Protein AF-A0A1V1ZCV5-F1 (afdb_monomer_lite)

pLDDT: mean 93.46, std 7.71, range [52.47, 98.69]

Structure (mmCIF, N/CA/C/O backbone):
data_AF-A0A1V1ZCV5-F1
#
_entry.id   AF-A0A1V1ZCV5-F1
#
loop_
_atom_site.group_PDB
_atom_site.id
_atom_site.type_symbol
_atom_site.label_atom_id
_atom_site.label_alt_id
_atom_site.label_comp_id
_atom_site.label_asym_id
_atom_site.label_entity_id
_atom_site.label_seq_id
_atom_site.pdbx_PDB_ins_code
_atom_site.Cartn_x
_atom_site.Cartn_y
_atom_site.Cartn_z
_atom_site.occupancy
_atom_site.B_iso_or_equiv
_atom_site.auth_seq_id
_atom_site.auth_comp_id
_atom_site.auth_asym_id
_atom_site.auth_atom_id
_atom_site.pdbx_PDB_model_num
ATOM 1 N N . MET A 1 1 ? -5.261 -7.700 -10.299 1.00 71.06 1 MET A N 1
ATOM 2 C CA . MET A 1 1 ? -6.020 -7.456 -9.047 1.00 71.06 1 MET A CA 1
ATOM 3 C C . MET A 1 1 ? -7.537 -7.488 -9.242 1.00 71.06 1 MET A C 1
ATOM 5 O O . MET A 1 1 ? -8.231 -7.951 -8.349 1.00 71.06 1 MET A O 1
ATOM 9 N N . ASN A 1 2 ? -8.054 -7.094 -10.413 1.00 70.25 2 ASN A N 1
ATOM 10 C CA . ASN A 1 2 ? -9.495 -6.963 -10.705 1.00 70.25 2 ASN A CA 1
ATOM 11 C C . ASN A 1 2 ? -10.338 -8.239 -10.509 1.00 70.25 2 ASN A C 1
ATOM 13 O O . ASN A 1 2 ? -11.523 -8.148 -10.216 1.00 70.25 2 ASN A O 1
ATOM 17 N N . LEU A 1 3 ? -9.732 -9.429 -10.597 1.00 75.69 3 LEU A N 1
ATOM 18 C CA . LEU A 1 3 ? -10.405 -10.709 -10.323 1.00 75.69 3 LEU A CA 1
ATOM 19 C C . LEU A 1 3 ? -10.503 -11.053 -8.824 1.00 75.69 3 LEU A C 1
ATOM 21 O O . LEU A 1 3 ? -10.945 -12.145 -8.480 1.00 75.69 3 LEU A O 1
ATOM 25 N N . LYS A 1 4 ? -10.021 -10.173 -7.933 1.00 81.94 4 LYS A N 1
ATOM 26 C CA . LYS A 1 4 ? -9.964 -10.348 -6.467 1.00 81.94 4 LYS A CA 1
ATOM 27 C C . LYS A 1 4 ? -9.285 -11.644 -5.993 1.00 81.94 4 LYS A C 1
ATOM 29 O O . LYS A 1 4 ? -9.390 -12.022 -4.831 1.00 81.94 4 LYS A O 1
ATOM 34 N N . ASN A 1 5 ? -8.529 -12.309 -6.869 1.00 89.69 5 ASN A N 1
ATOM 35 C CA . ASN A 1 5 ? -7.699 -13.454 -6.517 1.00 89.69 5 ASN A CA 1
ATOM 36 C C . ASN A 1 5 ? -6.314 -12.977 -6.063 1.00 89.69 5 ASN A C 1
ATOM 38 O O . ASN A 1 5 ? -5.320 -13.063 -6.789 1.00 89.69 5 ASN A O 1
ATOM 42 N N . TYR A 1 6 ? -6.282 -12.400 -4.865 1.00 91.88 6 TYR A N 1
ATOM 43 C CA . TYR A 1 6 ? -5.088 -11.791 -4.292 1.00 91.88 6 TYR A CA 1
ATOM 44 C C . TYR A 1 6 ? -3.920 -12.771 -4.091 1.00 91.88 6 TYR A C 1
ATOM 46 O O . TYR A 1 6 ? -2.800 -12.385 -4.417 1.00 91.88 6 TYR A O 1
ATOM 54 N N . PRO A 1 7 ? -4.118 -14.037 -3.658 1.00 91.31 7 PRO A N 1
ATOM 55 C CA . PRO A 1 7 ? -3.011 -14.989 -3.531 1.00 91.31 7 PRO A CA 1
ATOM 56 C C . PRO A 1 7 ? -2.292 -15.268 -4.856 1.00 91.31 7 PRO A C 1
ATOM 58 O O . PRO A 1 7 ? -1.062 -15.276 -4.899 1.00 91.31 7 PRO A O 1
ATOM 61 N N . ILE A 1 8 ? -3.045 -15.456 -5.948 1.00 93.38 8 ILE A N 1
ATOM 62 C CA . ILE A 1 8 ? -2.447 -15.648 -7.277 1.00 93.38 8 ILE A CA 1
ATOM 63 C C . ILE A 1 8 ? -1.744 -14.369 -7.732 1.00 93.38 8 ILE A C 1
ATOM 65 O 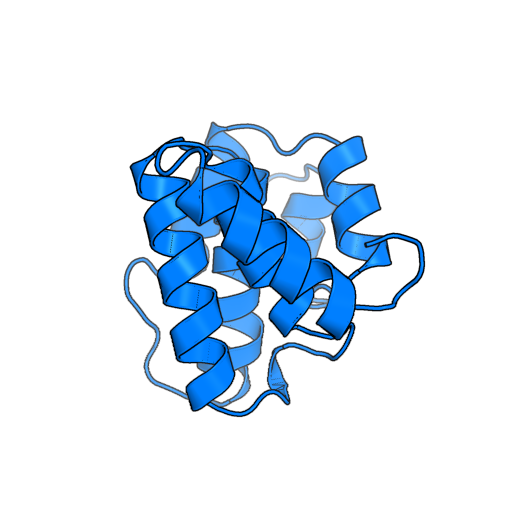O . ILE A 1 8 ? -0.633 -14.447 -8.253 1.00 93.38 8 ILE A O 1
ATOM 69 N N . ALA A 1 9 ? -2.353 -13.201 -7.504 1.00 94.31 9 ALA A N 1
ATOM 70 C CA . ALA A 1 9 ? -1.741 -11.921 -7.846 1.00 94.31 9 ALA A CA 1
ATOM 71 C C . ALA A 1 9 ? -0.387 -11.739 -7.146 1.0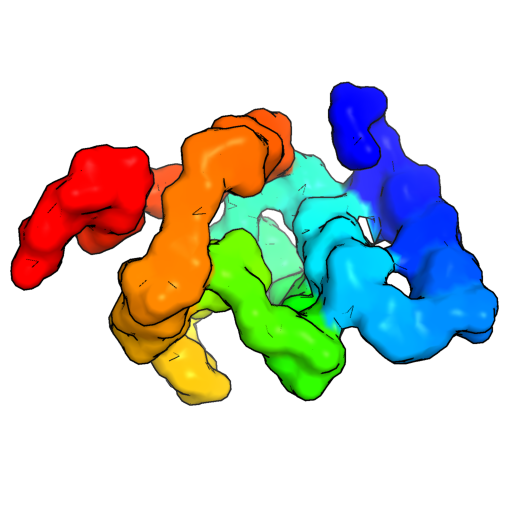0 94.31 9 ALA A C 1
ATOM 73 O O . ALA A 1 9 ? 0.597 -11.464 -7.825 1.00 94.31 9 ALA A O 1
ATOM 74 N N . THR A 1 10 ? -0.312 -11.982 -5.831 1.00 95.50 10 THR A N 1
ATOM 75 C CA . THR A 1 10 ? 0.945 -11.905 -5.071 1.00 95.50 10 THR A CA 1
ATOM 76 C C . THR A 1 10 ? 2.016 -12.807 -5.676 1.00 95.50 10 THR A C 1
ATOM 78 O O . THR A 1 10 ? 3.117 -12.343 -5.931 1.00 95.50 10 THR A O 1
ATOM 81 N N . LYS A 1 11 ? 1.687 -14.069 -5.986 1.00 95.81 11 LYS A N 1
ATOM 82 C CA . LYS A 1 11 ? 2.658 -15.014 -6.557 1.00 95.81 11 LYS A CA 1
ATOM 83 C C . LYS A 1 11 ? 3.199 -14.557 -7.917 1.00 95.81 11 LYS A C 1
ATOM 85 O O . LYS A 1 11 ? 4.381 -14.724 -8.199 1.00 95.81 11 LYS A O 1
ATOM 90 N N . LEU A 1 12 ? 2.335 -14.022 -8.780 1.00 96.69 12 LEU A N 1
ATOM 91 C CA . LEU A 1 12 ? 2.750 -13.531 -10.097 1.00 96.69 12 LEU A CA 1
ATOM 92 C C . LEU A 1 12 ? 3.624 -12.279 -9.986 1.00 96.69 12 LEU A C 1
ATOM 94 O O . LEU A 1 12 ? 4.601 -12.160 -10.717 1.00 96.69 12 LEU A O 1
ATOM 98 N N . LEU A 1 13 ? 3.296 -11.380 -9.059 1.00 97.50 13 LEU A N 1
ATOM 99 C CA . LEU A 1 13 ? 4.054 -10.156 -8.815 1.00 97.50 13 LEU A CA 1
ATOM 100 C C . LEU A 1 13 ? 5.408 -10.434 -8.149 1.00 97.50 13 LEU A C 1
ATOM 102 O O . LEU A 1 13 ? 6.400 -9.826 -8.526 1.00 97.50 13 LEU A O 1
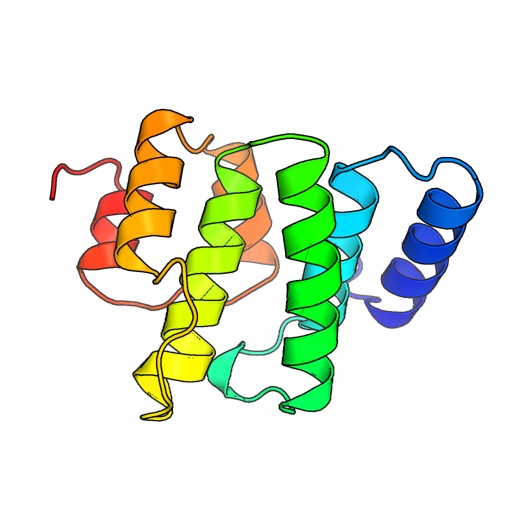ATOM 106 N N . GLU A 1 14 ? 5.486 -11.392 -7.222 1.00 97.44 14 GLU A N 1
ATOM 107 C CA . GLU A 1 14 ? 6.765 -11.847 -6.658 1.00 97.44 14 GLU A CA 1
ATOM 108 C C . GLU A 1 14 ? 7.675 -12.420 -7.759 1.00 97.44 14 GLU A C 1
ATOM 110 O O . GLU A 1 14 ? 8.852 -12.078 -7.817 1.00 97.44 14 GLU A O 1
ATOM 115 N N . LYS A 1 15 ? 7.122 -13.191 -8.706 1.00 98.06 15 LYS A N 1
ATOM 116 C CA . LYS A 1 15 ? 7.877 -13.671 -9.874 1.00 98.06 15 LYS A CA 1
ATOM 117 C C . LYS A 1 15 ? 8.318 -12.535 -10.807 1.00 98.06 15 LYS A C 1
ATOM 119 O O . LYS A 1 15 ? 9.393 -12.608 -11.393 1.00 98.06 15 LYS A O 1
ATOM 124 N N . GLU A 1 16 ? 7.498 -11.501 -10.980 1.00 98.06 16 GLU A N 1
ATOM 125 C CA . GLU A 1 16 ? 7.885 -10.309 -11.745 1.00 98.06 16 GLU A CA 1
ATOM 126 C C . GLU A 1 16 ? 9.066 -9.591 -11.085 1.00 98.06 16 GLU A C 1
ATOM 128 O O . GLU A 1 16 ? 10.027 -9.258 -11.769 1.00 98.06 16 GLU A O 1
ATOM 133 N N . ILE A 1 17 ? 9.045 -9.441 -9.759 1.00 98.38 17 ILE A N 1
ATOM 134 C CA . ILE A 1 17 ? 10.161 -8.874 -8.991 1.00 98.38 17 ILE A CA 1
ATOM 135 C C . ILE A 1 17 ? 11.435 -9.715 -9.161 1.00 98.38 17 ILE A C 1
ATOM 137 O O . ILE A 1 17 ? 12.512 -9.155 -9.336 1.00 98.38 17 ILE A O 1
ATOM 141 N N . GLU A 1 18 ? 11.333 -11.046 -9.143 1.00 98.00 18 GLU A N 1
ATOM 142 C CA . GLU A 1 18 ? 12.484 -11.931 -9.377 1.00 98.00 18 GLU A CA 1
ATOM 143 C C . GLU A 1 18 ? 13.111 -11.723 -10.766 1.00 98.00 18 GLU A C 1
ATOM 145 O O . GLU A 1 18 ? 14.335 -11.726 -10.893 1.00 98.00 18 GLU A O 1
ATOM 150 N N . ASN A 1 19 ? 12.290 -11.519 -11.802 1.00 98.06 19 ASN A N 1
ATOM 151 C CA . ASN A 1 19 ? 12.771 -11.304 -13.172 1.00 98.06 19 ASN A CA 1
ATOM 152 C C . ASN A 1 19 ? 13.242 -9.864 -13.421 1.00 98.06 19 ASN A C 1
ATOM 154 O O . ASN A 1 19 ? 14.142 -9.645 -14.231 1.00 98.06 19 ASN A O 1
ATOM 158 N N . ASN A 1 20 ? 12.624 -8.888 -12.754 1.00 97.69 20 ASN A N 1
ATOM 159 C CA . ASN A 1 20 ? 12.898 -7.465 -12.900 1.00 97.69 20 ASN A CA 1
ATOM 160 C C . ASN A 1 20 ? 12.878 -6.750 -11.531 1.00 97.69 20 ASN A C 1
ATOM 162 O O . ASN A 1 20 ? 11.890 -6.097 -11.176 1.00 97.69 20 ASN A O 1
ATOM 166 N N . PRO A 1 21 ? 13.984 -6.816 -10.764 1.00 97.69 21 PRO A N 1
ATOM 167 C CA . PRO A 1 21 ? 14.037 -6.281 -9.399 1.00 97.69 21 PRO A CA 1
ATOM 168 C C . PRO A 1 21 ? 13.918 -4.756 -9.286 1.00 97.69 21 PRO A C 1
ATOM 170 O O . PRO A 1 21 ? 13.767 -4.240 -8.185 1.00 97.69 21 PRO A O 1
ATOM 173 N N . ILE A 1 22 ? 14.001 -4.020 -10.398 1.00 98.00 22 ILE A N 1
ATOM 174 C CA . ILE A 1 22 ? 13.855 -2.555 -10.419 1.00 98.00 22 ILE A CA 1
ATOM 175 C C . ILE A 1 22 ? 12.426 -2.108 -10.768 1.00 98.00 22 ILE A C 1
ATOM 177 O O . ILE A 1 22 ? 12.159 -0.912 -10.875 1.00 98.00 22 ILE A O 1
ATOM 181 N N . ASN A 1 23 ? 11.492 -3.048 -10.951 1.00 98.19 23 ASN A N 1
ATOM 182 C CA . ASN A 1 23 ? 10.100 -2.749 -11.274 1.00 98.19 23 ASN A CA 1
ATOM 183 C C . ASN A 1 23 ? 9.329 -2.248 -10.040 1.00 98.19 23 ASN A C 1
ATOM 185 O O . ASN A 1 23 ? 8.662 -3.028 -9.359 1.00 98.19 23 ASN A O 1
ATOM 189 N N . ALA A 1 24 ? 9.387 -0.943 -9.769 1.00 98.38 24 ALA A N 1
ATOM 190 C CA . ALA A 1 24 ? 8.734 -0.314 -8.615 1.00 98.38 24 ALA A CA 1
ATOM 191 C C . ALA A 1 24 ? 7.226 -0.630 -8.503 1.00 98.38 24 ALA A C 1
ATOM 193 O O . ALA A 1 24 ? 6.717 -0.878 -7.407 1.00 98.38 24 ALA A O 1
ATOM 194 N N . ASP A 1 25 ? 6.509 -0.690 -9.629 1.00 97.81 25 ASP A N 1
ATOM 195 C CA . ASP A 1 25 ? 5.079 -1.006 -9.642 1.00 97.81 25 ASP A CA 1
ATOM 196 C C . ASP A 1 25 ? 4.795 -2.439 -9.176 1.00 97.81 25 ASP A C 1
ATOM 198 O O . ASP A 1 25 ? 3.808 -2.675 -8.475 1.00 97.81 25 ASP A O 1
ATOM 202 N N . ALA A 1 26 ? 5.664 -3.404 -9.495 1.00 98.19 26 ALA A N 1
ATOM 203 C CA . ALA A 1 26 ? 5.497 -4.781 -9.030 1.00 98.19 26 ALA A CA 1
ATOM 204 C C . ALA A 1 26 ? 5.543 -4.865 -7.494 1.00 98.19 26 ALA A C 1
ATOM 206 O O . ALA A 1 26 ? 4.708 -5.539 -6.882 1.00 98.19 26 ALA A O 1
ATOM 207 N N . TYR A 1 27 ? 6.445 -4.109 -6.862 1.00 98.69 27 TYR A N 1
ATOM 208 C CA . TYR A 1 27 ? 6.505 -3.966 -5.405 1.00 98.69 27 TYR A CA 1
ATOM 209 C C . TYR A 1 27 ? 5.230 -3.324 -4.845 1.00 98.69 27 TYR A C 1
ATOM 211 O O . TYR A 1 27 ? 4.627 -3.855 -3.907 1.00 98.69 27 TYR A O 1
ATOM 219 N N . TYR A 1 28 ? 4.764 -2.227 -5.443 1.00 98.38 28 TYR A N 1
ATOM 220 C CA . TYR A 1 28 ? 3.523 -1.569 -5.033 1.00 98.38 28 TYR A CA 1
ATOM 221 C C . TYR A 1 28 ? 2.306 -2.502 -5.112 1.00 98.38 28 TYR A C 1
ATOM 223 O O . TYR A 1 28 ? 1.529 -2.613 -4.157 1.00 98.38 28 TYR A O 1
ATOM 231 N N . TYR A 1 29 ? 2.145 -3.233 -6.215 1.00 97.62 29 TYR A N 1
ATOM 232 C CA . TYR A 1 29 ? 1.022 -4.152 -6.368 1.00 97.62 29 TYR A CA 1
ATOM 233 C C . TYR A 1 29 ? 1.135 -5.381 -5.457 1.00 97.62 29 TYR A C 1
ATOM 235 O O . TYR A 1 29 ? 0.097 -5.883 -5.022 1.00 97.62 29 TYR A O 1
ATOM 243 N N . CYS A 1 30 ? 2.347 -5.829 -5.104 1.00 97.88 30 CYS A N 1
ATOM 244 C CA . CYS A 1 30 ? 2.572 -6.823 -4.047 1.00 97.88 30 CYS A CA 1
ATOM 245 C C . CYS A 1 30 ? 2.085 -6.308 -2.685 1.00 97.88 30 CYS A C 1
ATOM 247 O O . CYS A 1 30 ? 1.406 -7.019 -1.943 1.00 97.88 30 CYS A O 1
ATOM 249 N N . ALA A 1 31 ? 2.393 -5.052 -2.348 1.00 97.88 31 ALA A N 1
ATOM 250 C CA . ALA A 1 31 ? 1.906 -4.424 -1.123 1.00 97.88 31 ALA A CA 1
ATOM 251 C C . ALA A 1 31 ? 0.365 -4.370 -1.100 1.00 97.88 31 ALA A C 1
ATOM 253 O O . ALA A 1 31 ? -0.259 -4.763 -0.112 1.00 97.88 31 ALA A O 1
ATOM 254 N N . LEU A 1 32 ? -0.261 -3.968 -2.211 1.00 96.56 32 LEU A N 1
ATOM 255 C CA . LEU A 1 32 ? -1.719 -3.951 -2.342 1.00 96.56 32 LEU A CA 1
ATOM 256 C C . LEU A 1 32 ? -2.347 -5.343 -2.269 1.00 96.56 32 LEU A C 1
ATOM 258 O O . LEU A 1 32 ? -3.384 -5.504 -1.627 1.00 96.56 32 LEU A O 1
ATOM 262 N N . SER A 1 33 ? -1.766 -6.356 -2.910 1.00 96.69 33 SER A N 1
ATOM 263 C CA . SER A 1 33 ? -2.340 -7.707 -2.930 1.00 96.69 33 SER A CA 1
ATOM 264 C C . SER A 1 33 ? -2.388 -8.331 -1.541 1.00 96.69 33 SER A C 1
ATOM 266 O O . SER A 1 33 ? -3.364 -8.997 -1.196 1.00 96.69 33 SER A O 1
ATOM 268 N N . LEU A 1 34 ? -1.407 -8.031 -0.693 1.00 96.62 34 LEU A N 1
ATOM 269 C CA . LEU A 1 34 ? -1.375 -8.485 0.696 1.00 96.62 34 LEU A CA 1
ATOM 270 C C . LEU A 1 34 ? -2.462 -7.864 1.585 1.00 96.62 34 LEU A C 1
ATOM 272 O O . LEU A 1 34 ? -2.773 -8.433 2.632 1.00 96.62 34 LEU A O 1
ATOM 276 N N . THR A 1 35 ? -3.084 -6.752 1.176 1.00 94.31 35 THR A N 1
ATOM 277 C CA . THR A 1 35 ? -4.264 -6.210 1.879 1.00 94.31 35 THR A CA 1
ATOM 278 C C . THR A 1 35 ? -5.470 -7.143 1.766 1.00 94.31 35 THR A C 1
ATOM 280 O O . THR A 1 35 ? -6.352 -7.130 2.626 1.00 94.31 35 THR A O 1
ATOM 283 N N . ASN A 1 36 ? -5.503 -7.985 0.723 1.00 90.81 36 ASN A N 1
ATOM 284 C CA . ASN A 1 36 ? -6.565 -8.952 0.446 1.00 90.81 36 ASN A CA 1
ATOM 285 C C . ASN A 1 36 ? -7.974 -8.320 0.415 1.00 90.81 36 ASN A C 1
ATOM 287 O O . ASN A 1 36 ? -8.954 -8.953 0.809 1.00 90.81 36 ASN A O 1
ATOM 291 N N . GLY A 1 37 ? -8.062 -7.041 0.032 1.00 85.94 37 GLY A N 1
ATOM 292 C CA . GLY A 1 37 ? -9.304 -6.264 0.025 1.00 85.94 37 GLY A CA 1
ATOM 293 C C . GLY A 1 37 ? -9.920 -6.014 1.404 1.00 85.94 37 GLY A C 1
ATOM 294 O O . GLY A 1 37 ? -11.070 -5.589 1.501 1.00 85.94 37 GLY A O 1
ATOM 295 N N . LYS A 1 38 ? -9.189 -6.306 2.484 1.00 87.69 38 LYS A N 1
ATOM 296 C CA . LYS A 1 38 ? -9.626 -6.057 3.858 1.00 87.69 38 LYS A CA 1
ATOM 297 C C . LYS A 1 38 ? -9.211 -4.658 4.293 1.00 87.69 38 LYS A C 1
ATOM 299 O O . LYS A 1 38 ? -8.223 -4.107 3.810 1.00 87.69 38 LYS A O 1
ATOM 304 N N . ARG A 1 39 ? -9.925 -4.112 5.278 1.00 88.12 39 ARG A N 1
ATOM 305 C CA . ARG A 1 39 ? -9.518 -2.870 5.936 1.00 88.12 39 ARG A CA 1
ATOM 306 C C . ARG A 1 39 ? -8.152 -3.049 6.602 1.00 88.12 39 ARG A C 1
ATOM 308 O O . ARG A 1 39 ? -7.969 -3.974 7.402 1.00 88.12 39 ARG A O 1
ATOM 315 N N . ILE A 1 40 ? -7.227 -2.140 6.306 1.00 95.12 40 ILE A N 1
ATOM 316 C CA . ILE A 1 40 ? -5.824 -2.208 6.728 1.00 95.12 40 ILE A CA 1
ATOM 317 C C . ILE A 1 40 ? -5.693 -2.262 8.255 1.00 95.12 40 ILE A C 1
ATOM 319 O O . ILE A 1 40 ? -4.921 -3.081 8.753 1.00 95.12 40 ILE A O 1
ATOM 323 N N . LYS A 1 41 ? -6.525 -1.512 8.994 1.00 95.12 41 LYS A N 1
ATOM 324 C CA . LYS A 1 41 ? -6.618 -1.549 10.467 1.00 95.12 41 LYS A CA 1
ATOM 325 C C . LYS A 1 41 ? -6.665 -2.954 11.077 1.00 95.12 41 LYS A C 1
ATOM 327 O O . LYS A 1 41 ? -6.166 -3.156 12.180 1.00 95.12 41 LYS A O 1
ATOM 332 N N . SER A 1 42 ? -7.287 -3.908 10.379 1.00 93.56 42 SER A N 1
ATOM 333 C CA . SER A 1 42 ? -7.577 -5.261 10.879 1.00 93.56 42 SER A CA 1
ATOM 334 C C . SER A 1 42 ? -6.535 -6.323 10.511 1.00 93.56 42 SER A C 1
ATOM 336 O O . SER A 1 42 ? -6.679 -7.488 10.887 1.00 93.56 42 SER A O 1
ATOM 338 N N . LEU A 1 43 ? -5.508 -5.961 9.738 1.00 96.25 43 LEU A N 1
ATOM 339 C CA . LEU A 1 43 ? -4.509 -6.919 9.273 1.00 96.25 43 LEU A CA 1
ATOM 340 C C . LEU A 1 43 ? -3.539 -7.319 10.399 1.00 96.25 43 LEU A C 1
ATOM 342 O O . LEU A 1 43 ? -3.239 -6.515 11.277 1.00 96.25 43 LEU A O 1
ATOM 346 N N . PRO A 1 44 ? -2.976 -8.541 10.373 1.00 96.94 44 PRO A N 1
ATOM 347 C CA . PRO A 1 44 ? -1.919 -8.917 11.304 1.00 96.94 44 PRO A CA 1
ATOM 348 C C . PRO A 1 44 ? -0.681 -8.026 11.140 1.00 96.94 44 PRO A C 1
ATOM 350 O O . PRO A 1 44 ? -0.272 -7.724 10.017 1.00 96.94 44 PRO A O 1
ATOM 353 N N . PHE A 1 45 ? -0.013 -7.693 12.248 1.00 96.81 45 PHE A N 1
ATOM 354 C CA . PHE A 1 45 ? 1.202 -6.866 12.231 1.00 96.81 45 PHE A CA 1
ATOM 355 C C . PHE A 1 45 ? 2.300 -7.416 11.301 1.00 96.81 45 PHE A C 1
ATOM 357 O O . PHE A 1 45 ? 2.991 -6.656 10.625 1.00 96.81 45 PHE A O 1
ATOM 364 N N . SER A 1 46 ? 2.440 -8.743 11.217 1.00 97.69 46 SER A N 1
ATOM 365 C CA . SER A 1 46 ? 3.388 -9.402 10.308 1.00 97.69 46 SER A CA 1
ATOM 366 C C . SER A 1 46 ? 3.105 -9.100 8.833 1.00 97.69 46 SER A C 1
ATOM 368 O O . SER A 1 46 ? 4.040 -8.876 8.063 1.00 97.69 46 SER A O 1
ATOM 370 N N . ILE A 1 47 ? 1.828 -9.032 8.447 1.00 98.00 47 ILE A N 1
ATOM 371 C CA . ILE A 1 47 ? 1.406 -8.659 7.094 1.00 98.00 47 ILE A CA 1
ATOM 372 C C . ILE A 1 47 ? 1.684 -7.179 6.847 1.00 98.00 47 ILE A C 1
ATOM 374 O O . ILE A 1 47 ? 2.267 -6.849 5.819 1.00 98.00 47 ILE A O 1
ATOM 378 N N . ILE A 1 48 ? 1.378 -6.299 7.805 1.00 98.12 48 ILE A N 1
ATOM 379 C CA . ILE A 1 48 ? 1.700 -4.866 7.704 1.00 98.12 48 ILE A CA 1
ATOM 380 C C . ILE A 1 48 ? 3.198 -4.643 7.514 1.00 98.12 48 ILE A C 1
ATOM 382 O O . ILE A 1 48 ? 3.595 -3.860 6.655 1.00 98.12 48 ILE A O 1
ATOM 386 N N . LYS A 1 49 ? 4.047 -5.367 8.250 1.00 98.06 49 LYS A N 1
ATOM 387 C CA . LYS A 1 49 ? 5.501 -5.294 8.073 1.00 98.06 49 LYS A CA 1
ATOM 388 C C . LYS A 1 49 ? 5.920 -5.690 6.652 1.00 98.06 49 LYS A C 1
ATOM 390 O O . LYS A 1 49 ? 6.729 -4.991 6.051 1.00 98.06 49 LYS A O 1
ATOM 395 N N . LYS A 1 50 ? 5.346 -6.764 6.092 1.00 98.25 50 LYS A N 1
ATOM 396 C CA . LYS A 1 50 ? 5.633 -7.192 4.709 1.00 98.25 50 LYS A CA 1
ATOM 397 C C . LYS A 1 50 ? 5.155 -6.156 3.681 1.00 98.25 50 LYS A C 1
ATOM 399 O O . LYS A 1 50 ? 5.916 -5.809 2.785 1.00 98.25 50 LYS A O 1
ATOM 404 N N . ILE A 1 51 ? 3.941 -5.625 3.847 1.00 98.12 51 ILE A N 1
ATOM 405 C CA . ILE A 1 51 ? 3.381 -4.555 3.003 1.00 98.12 51 ILE A CA 1
ATOM 406 C C . ILE A 1 51 ? 4.304 -3.335 3.007 1.00 98.12 51 ILE A C 1
ATOM 408 O O . ILE A 1 51 ? 4.664 -2.842 1.943 1.00 98.12 51 ILE A O 1
ATOM 412 N N . LYS A 1 52 ? 4.726 -2.876 4.191 1.00 98.00 52 LYS A N 1
ATOM 413 C CA . LYS A 1 52 ? 5.625 -1.725 4.322 1.00 98.00 52 LYS A CA 1
ATOM 414 C C . LYS A 1 52 ? 6.979 -1.962 3.667 1.00 98.00 52 LYS A C 1
ATOM 416 O O . LYS A 1 52 ? 7.481 -1.051 3.030 1.00 98.00 52 LYS A O 1
ATOM 421 N N . ASN A 1 53 ? 7.554 -3.159 3.788 1.00 98.19 53 ASN A N 1
ATOM 422 C CA . ASN A 1 53 ? 8.823 -3.466 3.129 1.00 98.19 53 ASN A CA 1
ATOM 423 C C . ASN A 1 53 ? 8.707 -3.327 1.607 1.00 98.19 53 ASN A C 1
ATOM 425 O O . ASN A 1 53 ? 9.516 -2.628 1.010 1.00 98.19 53 ASN A O 1
ATOM 429 N N . TYR A 1 54 ? 7.680 -3.926 0.992 1.00 98.62 54 TYR A N 1
ATOM 430 C CA . TYR A 1 54 ? 7.462 -3.766 -0.447 1.00 98.62 54 TYR A CA 1
ATOM 431 C C . TYR A 1 54 ? 7.231 -2.305 -0.830 1.00 98.62 54 TYR A C 1
ATOM 433 O O . TYR A 1 54 ? 7.816 -1.821 -1.792 1.00 98.62 54 TYR A O 1
ATOM 441 N N . LEU A 1 55 ? 6.405 -1.593 -0.068 1.00 98.06 55 LEU A N 1
ATOM 442 C CA . LEU A 1 55 ? 6.068 -0.212 -0.380 1.00 98.06 55 LEU A CA 1
ATOM 443 C C . LEU A 1 55 ? 7.263 0.737 -0.239 1.00 98.06 55 LEU A C 1
ATOM 445 O O . LEU A 1 55 ? 7.429 1.621 -1.070 1.00 98.06 55 LEU A O 1
ATOM 449 N N . ASN A 1 56 ? 8.115 0.528 0.765 1.00 98.12 56 ASN A N 1
ATOM 450 C CA . ASN A 1 56 ? 9.352 1.287 0.923 1.00 98.12 56 ASN A CA 1
ATOM 451 C C . ASN A 1 56 ? 10.287 1.051 -0.266 1.00 98.12 56 ASN A C 1
ATOM 453 O O . ASN A 1 56 ? 10.770 2.018 -0.839 1.00 98.12 56 ASN A O 1
ATOM 457 N N . THR A 1 57 ? 10.470 -0.202 -0.697 1.00 98.56 57 THR A N 1
ATOM 458 C CA . THR A 1 57 ? 11.270 -0.497 -1.895 1.00 98.56 57 THR A CA 1
ATOM 459 C C . THR A 1 57 ? 10.671 0.135 -3.154 1.00 98.56 57 THR A C 1
ATOM 461 O O . THR A 1 57 ? 11.410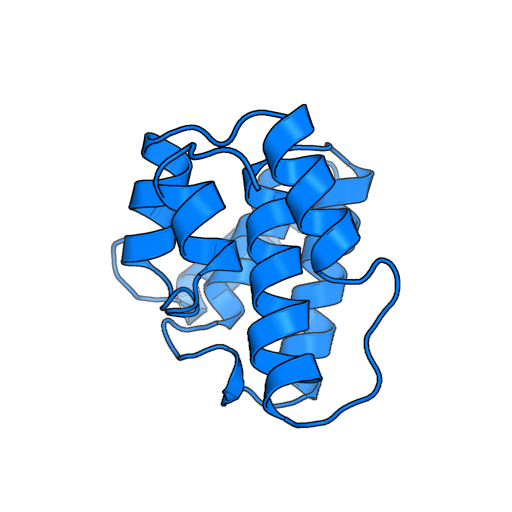 0.674 -3.968 1.00 98.56 57 THR A O 1
ATOM 464 N N . ALA A 1 58 ? 9.342 0.132 -3.308 1.00 98.56 58 ALA A N 1
ATOM 465 C CA . ALA A 1 58 ? 8.687 0.813 -4.427 1.00 98.56 58 ALA A CA 1
ATOM 466 C C . ALA A 1 58 ? 9.008 2.318 -4.444 1.00 98.56 58 ALA A C 1
ATOM 468 O O . ALA A 1 58 ? 9.367 2.844 -5.492 1.00 98.56 58 ALA A O 1
ATOM 469 N N . ILE A 1 59 ? 8.926 2.985 -3.286 1.00 98.19 59 ILE A N 1
ATOM 470 C CA . ILE A 1 59 ? 9.241 4.416 -3.129 1.00 98.19 59 ILE A CA 1
ATOM 471 C C . ILE A 1 59 ? 10.726 4.694 -3.398 1.00 98.19 59 ILE A C 1
ATOM 473 O O . ILE A 1 59 ? 11.039 5.662 -4.080 1.00 98.19 59 ILE A O 1
ATOM 477 N N . GLU A 1 60 ? 11.633 3.850 -2.898 1.00 98.19 60 GLU A N 1
ATOM 478 C CA . GLU A 1 60 ? 13.081 3.978 -3.133 1.00 98.19 60 GLU A CA 1
ATOM 479 C C . GLU A 1 60 ? 13.449 3.845 -4.617 1.00 98.19 60 GLU A C 1
ATOM 481 O O . GLU A 1 60 ? 1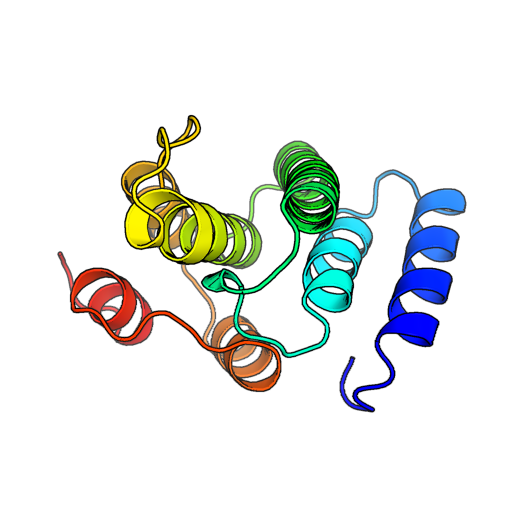4.365 4.516 -5.088 1.00 98.19 60 GLU A O 1
ATOM 486 N N . LEU A 1 61 ? 12.744 2.981 -5.354 1.00 98.38 61 LEU A N 1
ATOM 487 C CA . LEU A 1 61 ? 12.960 2.779 -6.787 1.00 98.38 61 LEU A CA 1
ATOM 488 C C . LEU A 1 61 ? 12.335 3.889 -7.639 1.00 98.38 61 LEU A C 1
ATOM 490 O O . LEU A 1 61 ? 12.915 4.273 -8.654 1.00 98.38 61 LEU A O 1
ATOM 494 N N . ASN A 1 62 ? 11.142 4.363 -7.272 1.00 97.69 62 ASN A N 1
ATOM 495 C CA . ASN A 1 62 ? 10.443 5.424 -7.986 1.00 97.69 62 ASN A CA 1
ATOM 496 C C . ASN A 1 62 ? 9.437 6.151 -7.080 1.00 97.69 62 ASN A C 1
ATOM 498 O O . ASN A 1 62 ? 8.465 5.566 -6.597 1.00 97.69 62 ASN A O 1
ATOM 502 N N . GLU A 1 63 ? 9.617 7.454 -6.908 1.00 96.62 63 GLU A N 1
ATOM 503 C CA . GLU A 1 63 ? 8.730 8.284 -6.099 1.00 96.62 63 GLU A CA 1
ATOM 504 C C . GLU A 1 63 ? 7.455 8.645 -6.887 1.00 96.62 63 GLU A C 1
ATOM 506 O O . GLU A 1 63 ? 7.512 9.320 -7.914 1.00 96.62 63 GLU A O 1
ATOM 511 N N . THR A 1 64 ? 6.282 8.197 -6.417 1.00 96.06 64 THR A N 1
ATOM 512 C CA . THR A 1 64 ? 4.980 8.481 -7.056 1.00 96.06 64 THR A CA 1
ATOM 513 C C . THR A 1 64 ? 3.880 8.752 -6.028 1.00 96.06 64 THR A C 1
ATOM 515 O O . THR A 1 64 ? 3.883 8.201 -4.920 1.00 96.06 64 THR A O 1
ATOM 518 N N . SER A 1 65 ? 2.888 9.567 -6.399 1.00 96.25 65 SER A N 1
ATOM 519 C CA . SER A 1 65 ? 1.771 9.954 -5.523 1.00 96.25 65 SER A CA 1
ATOM 520 C C . SER A 1 65 ? 0.982 8.747 -4.997 1.00 96.25 65 SER A C 1
ATOM 522 O O . SER A 1 65 ? 0.710 8.678 -3.795 1.00 96.25 65 SER A O 1
ATOM 524 N N . LYS A 1 66 ? 0.680 7.745 -5.838 1.00 96.81 66 LYS A N 1
ATOM 525 C CA . LYS A 1 66 ? -0.031 6.517 -5.424 1.00 96.81 66 LYS A CA 1
ATOM 526 C C . LYS A 1 66 ? 0.714 5.698 -4.367 1.00 96.81 66 LYS A C 1
ATOM 528 O O . LYS A 1 66 ? 0.071 5.104 -3.495 1.00 96.81 66 LYS A O 1
ATOM 533 N N . PHE A 1 67 ? 2.049 5.676 -4.397 1.00 98.12 67 PHE A N 1
ATOM 534 C CA . PHE A 1 67 ? 2.844 4.924 -3.422 1.00 98.12 67 PHE A CA 1
ATOM 535 C C . PHE A 1 67 ? 2.792 5.605 -2.057 1.00 98.12 67 PHE A C 1
ATOM 537 O O . PHE A 1 67 ? 2.466 4.964 -1.053 1.00 98.12 67 PHE A O 1
ATOM 544 N N . TYR A 1 68 ? 3.012 6.922 -2.026 1.00 98.19 68 TYR A N 1
ATOM 545 C CA . TYR A 1 68 ? 2.873 7.700 -0.796 1.00 98.19 68 TYR A CA 1
ATOM 546 C C . TYR A 1 68 ? 1.455 7.656 -0.242 1.00 98.19 68 TYR A C 1
ATOM 548 O O . TYR A 1 68 ? 1.277 7.612 0.974 1.00 98.19 68 TYR A O 1
ATOM 556 N N . PHE A 1 69 ? 0.442 7.624 -1.109 1.00 97.44 69 PHE A N 1
ATOM 557 C CA . PHE A 1 69 ? -0.943 7.603 -0.665 1.00 97.44 69 PHE A CA 1
ATOM 558 C C . PHE A 1 69 ? -1.283 6.294 0.047 1.00 97.44 69 PHE A C 1
ATOM 560 O O . PHE A 1 69 ? -1.826 6.322 1.152 1.00 97.44 69 PHE A O 1
ATOM 567 N N . LEU A 1 70 ? -0.871 5.146 -0.504 1.00 97.50 70 LEU A N 1
ATOM 568 C CA . LEU A 1 70 ? -1.006 3.867 0.193 1.00 97.50 70 LEU A CA 1
ATOM 569 C C . LEU A 1 70 ? -0.216 3.854 1.513 1.00 97.50 70 LEU A C 1
ATOM 571 O O . LEU A 1 70 ? -0.724 3.368 2.525 1.00 97.50 70 LEU A O 1
ATOM 575 N N . ALA A 1 71 ? 0.992 4.425 1.536 1.00 98.00 71 ALA A N 1
ATOM 576 C CA . ALA A 1 71 ? 1.816 4.488 2.742 1.00 98.00 71 ALA A CA 1
ATOM 577 C C . ALA A 1 71 ? 1.142 5.327 3.837 1.00 98.00 71 ALA A C 1
ATOM 579 O O . ALA A 1 71 ? 1.110 4.922 5.001 1.00 98.00 71 ALA A O 1
ATOM 580 N N . ALA A 1 72 ? 0.550 6.464 3.463 1.00 97.81 72 ALA A N 1
ATOM 581 C CA . ALA A 1 72 ? -0.203 7.318 4.369 1.00 97.81 72 ALA A CA 1
ATOM 582 C C . ALA A 1 72 ? -1.423 6.588 4.940 1.00 97.81 72 ALA A C 1
ATOM 584 O O . ALA A 1 72 ? -1.649 6.642 6.150 1.00 97.81 72 ALA A O 1
ATOM 585 N N . ILE A 1 73 ? -2.169 5.860 4.098 1.00 96.81 73 ILE A N 1
ATOM 586 C CA . ILE A 1 73 ? -3.305 5.043 4.542 1.00 96.81 73 ILE A CA 1
ATOM 587 C C . ILE A 1 73 ? -2.842 3.991 5.552 1.00 96.81 73 ILE A C 1
ATOM 589 O O . ILE A 1 73 ? -3.477 3.844 6.590 1.00 96.81 73 ILE A O 1
ATOM 593 N N . ILE A 1 74 ? -1.734 3.287 5.302 1.00 97.44 74 ILE A N 1
ATOM 594 C CA . ILE A 1 74 ? -1.212 2.274 6.233 1.00 97.44 74 ILE A CA 1
ATOM 595 C C . ILE A 1 74 ? -0.793 2.909 7.560 1.00 97.44 74 ILE A C 1
ATOM 597 O O . ILE A 1 74 ? -1.181 2.427 8.625 1.00 97.44 74 ILE A O 1
ATOM 601 N N . ASN A 1 75 ? -0.027 4.000 7.511 1.00 97.75 75 ASN A N 1
ATOM 602 C CA . ASN A 1 75 ? 0.434 4.691 8.713 1.00 97.75 75 ASN A CA 1
ATOM 603 C C . ASN A 1 75 ? -0.736 5.257 9.534 1.00 97.75 75 ASN A C 1
ATOM 605 O O . ASN A 1 75 ? -0.683 5.243 10.761 1.00 97.75 75 ASN A O 1
ATOM 609 N N . TYR A 1 76 ? -1.812 5.699 8.888 1.00 97.19 76 TYR A N 1
ATOM 610 C CA . TYR A 1 76 ? -3.005 6.167 9.585 1.00 97.19 76 TYR A CA 1
ATOM 611 C C . TYR A 1 76 ? -3.894 5.010 10.071 1.00 97.19 76 TYR A C 1
ATOM 613 O O . TYR A 1 76 ? -4.085 4.825 11.270 1.00 97.19 76 TYR A O 1
ATOM 621 N N . ASP A 1 77 ? -4.430 4.204 9.154 1.00 96.25 77 ASP A N 1
ATOM 622 C CA . ASP A 1 77 ? -5.471 3.216 9.455 1.00 96.25 77 ASP A CA 1
ATOM 623 C C . ASP A 1 77 ? -4.948 2.060 10.313 1.00 96.25 77 ASP A C 1
ATOM 625 O O . ASP A 1 77 ? -5.704 1.502 11.102 1.00 96.25 77 ASP A O 1
ATOM 629 N N . PHE A 1 78 ? -3.664 1.700 10.202 1.00 97.56 78 PHE A N 1
ATOM 630 C CA . PHE A 1 78 ? -3.086 0.674 11.066 1.00 97.56 78 PHE A CA 1
ATOM 631 C C . PHE A 1 78 ? -2.438 1.241 12.330 1.00 97.56 78 PHE A C 1
ATOM 633 O O . PHE A 1 78 ? -2.718 0.726 13.405 1.00 97.56 78 PHE A O 1
ATOM 640 N N . PHE A 1 79 ? -1.573 2.257 12.248 1.00 97.62 79 PHE A N 1
ATOM 641 C CA . PHE A 1 79 ? -0.829 2.703 13.436 1.00 97.62 79 PHE A CA 1
ATOM 642 C C . PHE A 1 79 ? -1.612 3.722 14.266 1.00 97.62 79 PHE A C 1
ATOM 644 O O . PHE A 1 79 ? -1.869 3.461 15.439 1.00 97.62 79 PHE A O 1
ATOM 651 N N . GLN A 1 80 ? -2.040 4.841 13.670 1.00 96.69 80 GLN A N 1
ATOM 652 C CA . GLN A 1 80 ? -2.773 5.890 14.396 1.00 96.69 80 GLN A CA 1
ATOM 653 C C . GLN A 1 80 ? -4.080 5.355 14.995 1.00 96.69 80 GLN A C 1
ATOM 655 O O . GLN A 1 80 ? -4.349 5.508 16.183 1.00 96.69 80 GLN A O 1
ATOM 660 N N . GLU A 1 81 ? -4.879 4.682 14.173 1.00 95.75 81 GLU A N 1
ATOM 661 C CA . GLU A 1 81 ? -6.207 4.178 14.535 1.00 95.75 81 GLU A CA 1
ATOM 662 C C . GLU A 1 81 ? -6.192 3.024 15.552 1.00 95.75 81 GLU A C 1
ATOM 664 O O . GLU A 1 81 ? -7.219 2.762 16.186 1.00 95.75 81 GLU A O 1
ATOM 669 N N . ASN A 1 82 ? -5.062 2.323 15.705 1.00 96.19 82 ASN A N 1
ATOM 670 C CA . ASN A 1 82 ? -4.852 1.333 16.768 1.00 96.19 82 ASN A CA 1
ATOM 671 C C . ASN A 1 82 ? -4.055 1.902 17.961 1.00 96.19 82 ASN A C 1
ATOM 673 O O . ASN A 1 82 ? -3.676 1.139 18.848 1.00 96.19 82 ASN A O 1
ATOM 677 N N . GLY A 1 83 ? -3.784 3.214 18.006 1.00 96.38 83 GLY A N 1
ATOM 678 C CA . GLY A 1 83 ? -3.058 3.856 19.109 1.00 96.38 83 GLY A CA 1
ATOM 679 C C . GLY A 1 83 ? -1.593 3.422 19.230 1.00 96.38 83 GLY A C 1
ATOM 680 O O . GLY A 1 83 ? -1.034 3.416 20.326 1.00 96.38 83 GLY A O 1
ATOM 681 N N . MET A 1 84 ? -0.977 3.008 18.121 1.00 97.06 84 MET A N 1
ATOM 682 C CA . MET A 1 84 ? 0.417 2.570 18.075 1.00 97.06 84 MET A CA 1
ATOM 683 C C . MET A 1 84 ? 1.370 3.751 17.874 1.00 97.06 84 MET A C 1
ATOM 685 O O . MET A 1 84 ? 0.979 4.818 17.400 1.00 97.06 84 MET A O 1
ATOM 689 N N . LEU A 1 85 ? 2.656 3.532 18.163 1.00 96.19 85 LEU A N 1
ATOM 690 C CA . LEU A 1 85 ? 3.703 4.482 17.794 1.00 96.19 85 LEU A CA 1
ATOM 691 C C . LEU A 1 85 ? 3.695 4.703 16.273 1.00 96.19 85 LEU A C 1
ATOM 693 O O . LEU A 1 85 ? 3.767 3.740 15.502 1.00 96.19 85 LEU A O 1
ATOM 697 N N . LEU A 1 86 ? 3.617 5.968 15.856 1.00 96.00 86 LEU A N 1
ATOM 698 C CA . LEU A 1 86 ? 3.620 6.3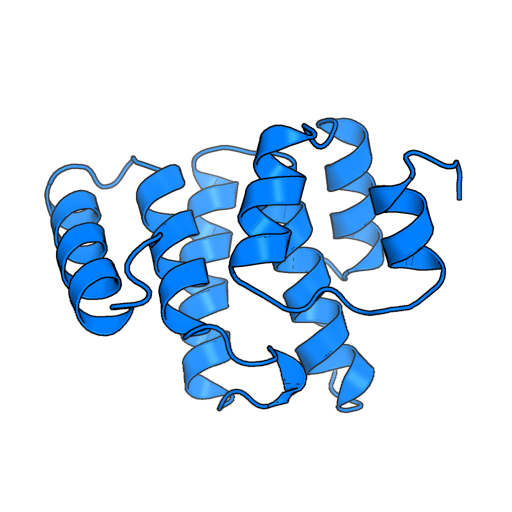31 14.444 1.00 96.00 86 LEU A CA 1
ATOM 699 C C . LEU A 1 86 ? 4.997 6.062 13.823 1.00 96.00 86 LEU A C 1
ATOM 701 O O . LEU A 1 86 ? 6.010 6.476 14.386 1.00 96.00 86 LEU A O 1
ATOM 705 N N . PRO A 1 87 ? 5.059 5.383 12.666 1.00 94.56 87 PRO A N 1
ATOM 706 C CA . PRO A 1 87 ? 6.304 5.235 11.931 1.00 94.56 87 PRO A CA 1
ATOM 707 C C . PRO A 1 87 ? 6.760 6.559 11.319 1.00 94.56 87 PRO A C 1
ATOM 709 O O . PRO A 1 87 ? 5.922 7.367 10.927 1.00 94.56 87 PRO A O 1
ATOM 712 N N . GLU A 1 88 ? 8.070 6.705 11.125 1.00 93.31 88 GLU A N 1
ATOM 713 C CA . GLU A 1 88 ? 8.637 7.759 10.283 1.00 93.31 88 GLU A CA 1
ATOM 714 C C . GLU A 1 88 ? 8.908 7.247 8.850 1.00 93.31 88 GLU A C 1
ATOM 716 O O . GLU A 1 88 ? 9.348 6.101 8.694 1.00 93.31 88 GLU A O 1
ATOM 721 N N . PRO A 1 89 ? 8.646 8.058 7.806 1.00 94.75 89 PRO A N 1
ATOM 722 C CA . PRO A 1 89 ? 7.900 9.316 7.872 1.00 94.75 89 PRO A CA 1
ATOM 723 C C . PRO A 1 89 ? 6.427 9.083 8.251 1.00 94.75 89 PRO A C 1
ATOM 725 O O . PRO A 1 89 ? 5.798 8.125 7.792 1.00 94.75 89 PRO A O 1
ATOM 728 N N . ASN A 1 90 ? 5.861 9.959 9.084 1.00 95.31 90 ASN A N 1
ATOM 729 C CA . ASN A 1 90 ? 4.459 9.840 9.499 1.00 95.31 90 ASN A CA 1
ATOM 730 C C . ASN A 1 90 ? 3.461 10.140 8.356 1.00 95.31 90 ASN A C 1
ATOM 732 O O . ASN A 1 90 ? 3.819 10.658 7.295 1.00 95.31 90 ASN A O 1
ATOM 736 N N . TYR A 1 91 ? 2.178 9.812 8.565 1.00 96.50 91 TYR A N 1
ATOM 737 C CA . TYR A 1 91 ? 1.153 9.946 7.520 1.00 96.50 91 TYR A CA 1
ATOM 738 C C . TYR A 1 91 ? 0.950 11.393 7.043 1.00 96.50 91 TYR A C 1
ATOM 740 O O . TYR A 1 91 ? 0.641 11.581 5.874 1.00 96.50 91 TYR A O 1
ATOM 748 N N . ASN A 1 92 ? 1.168 12.417 7.879 1.00 95.06 92 ASN A N 1
ATOM 749 C CA . ASN A 1 92 ? 1.043 13.812 7.441 1.00 95.06 92 ASN A CA 1
ATOM 750 C C . ASN A 1 92 ? 2.126 14.165 6.419 1.00 95.06 92 ASN A C 1
ATOM 752 O O . ASN A 1 92 ? 1.817 14.743 5.379 1.00 95.06 92 ASN A O 1
ATOM 756 N N . PHE A 1 93 ? 3.375 13.767 6.676 1.00 96.56 93 PHE A N 1
ATOM 757 C CA . PHE A 1 93 ? 4.467 13.962 5.721 1.00 96.56 93 PHE A CA 1
ATOM 758 C C . PHE A 1 93 ? 4.198 13.224 4.405 1.00 96.56 93 PHE A C 1
ATOM 760 O O . PHE A 1 93 ? 4.353 13.788 3.324 1.00 96.56 93 PHE A O 1
ATOM 767 N N . LEU A 1 94 ? 3.726 11.979 4.489 1.00 97.62 94 LEU A N 1
ATOM 768 C CA . LEU A 1 94 ? 3.377 11.192 3.307 1.00 97.62 94 LEU A CA 1
ATOM 769 C C . LEU A 1 94 ? 2.264 11.859 2.484 1.00 97.62 94 LEU A C 1
ATOM 771 O O . LEU A 1 94 ? 2.365 11.917 1.266 1.00 97.62 94 LEU A O 1
ATOM 775 N N . LEU A 1 95 ? 1.240 12.435 3.118 1.00 96.38 95 LEU A N 1
ATOM 776 C CA . LEU A 1 95 ? 0.175 13.155 2.406 1.00 96.38 95 LEU A CA 1
ATOM 777 C C . LEU A 1 95 ? 0.662 14.457 1.755 1.00 96.38 95 LEU A C 1
ATOM 779 O O . LEU A 1 95 ? 0.123 14.848 0.721 1.00 96.38 95 LEU A O 1
ATOM 783 N N . LEU A 1 96 ? 1.685 15.118 2.307 1.00 95.19 96 LEU A N 1
ATOM 784 C CA . LEU A 1 96 ? 2.342 16.236 1.622 1.00 95.19 96 LEU A CA 1
ATOM 785 C C . LEU A 1 96 ? 3.022 15.762 0.334 1.00 95.19 96 LEU A C 1
ATOM 787 O O . LEU A 1 96 ? 2.856 16.402 -0.702 1.00 95.19 96 LEU A O 1
ATOM 791 N N . LYS A 1 97 ? 3.692 14.604 0.367 1.00 96.81 97 LYS A N 1
ATOM 792 C CA . LYS A 1 97 ? 4.270 13.984 -0.833 1.00 96.81 97 LYS A CA 1
ATOM 793 C C . LYS A 1 97 ? 3.205 13.611 -1.866 1.00 96.81 97 LYS A C 1
ATOM 795 O O . LYS A 1 97 ? 3.395 13.852 -3.051 1.00 96.81 97 LYS A O 1
ATOM 800 N N . VAL A 1 98 ? 2.040 13.119 -1.440 1.00 95.75 98 VAL A N 1
ATOM 801 C CA . VAL A 1 98 ? 0.912 12.867 -2.362 1.00 95.75 98 VAL A CA 1
ATOM 802 C C . VAL A 1 98 ? 0.512 14.134 -3.122 1.00 95.75 98 VAL A C 1
ATOM 804 O O . VAL A 1 98 ? 0.272 14.068 -4.325 1.00 95.75 98 VAL A O 1
ATOM 807 N N . LYS A 1 99 ? 0.471 15.286 -2.441 1.00 91.81 99 LYS A N 1
ATOM 808 C CA . LYS A 1 99 ? 0.169 16.575 -3.080 1.00 91.81 99 LYS A CA 1
ATOM 809 C C . LYS A 1 99 ? 1.278 17.027 -4.028 1.00 91.81 99 LYS A C 1
ATOM 811 O O . LYS A 1 99 ? 0.973 17.494 -5.117 1.00 91.81 99 LYS A O 1
ATOM 816 N N . GLU A 1 100 ? 2.536 16.885 -3.618 1.00 94.25 100 GLU A N 1
ATOM 817 C CA . GLU A 1 100 ? 3.712 17.259 -4.418 1.00 94.25 100 GLU A CA 1
ATOM 818 C C . GLU A 1 100 ? 3.745 16.524 -5.764 1.00 94.25 100 GLU A C 1
ATOM 820 O O . GLU A 1 100 ? 3.970 17.145 -6.798 1.00 94.25 100 GLU A O 1
ATOM 825 N N . PHE A 1 101 ? 3.458 15.220 -5.753 1.00 92.38 101 PHE A N 1
ATOM 826 C CA . PHE A 1 101 ? 3.492 14.374 -6.948 1.00 92.38 101 PHE A CA 1
ATOM 827 C C . PHE A 1 101 ? 2.170 14.327 -7.728 1.00 92.38 101 PHE A C 1
ATOM 829 O O . PHE A 1 101 ? 2.135 13.694 -8.775 1.00 92.38 101 PHE A O 1
ATOM 836 N N . ASN A 1 102 ? 1.113 14.988 -7.238 1.00 91.19 102 ASN A N 1
ATOM 837 C CA . ASN A 1 102 ? -0.244 15.013 -7.797 1.00 91.19 102 ASN A CA 1
ATOM 838 C C . ASN A 1 102 ? -0.882 13.615 -7.973 1.00 91.19 102 ASN A C 1
ATOM 840 O O . ASN A 1 102 ? -0.491 12.817 -8.822 1.00 91.19 102 ASN A O 1
ATOM 844 N N . LEU A 1 103 ? -1.896 13.292 -7.167 1.00 90.81 103 LEU A N 1
ATOM 845 C CA . LEU A 1 103 ? -2.593 12.010 -7.293 1.00 90.81 103 LEU A CA 1
ATOM 846 C C . LEU A 1 103 ? -3.554 12.024 -8.483 1.00 90.81 103 LEU A C 1
ATOM 848 O O . LEU A 1 103 ? -4.521 12.785 -8.501 1.00 90.81 103 LEU A O 1
ATOM 852 N N . GLU A 1 104 ? -3.303 11.151 -9.455 1.00 91.19 104 GLU A N 1
ATOM 853 C CA . GLU A 1 104 ? -4.171 10.990 -10.616 1.00 91.19 104 GLU A CA 1
ATOM 854 C C . GLU A 1 104 ? -5.503 10.324 -10.235 1.00 91.19 104 GLU A C 1
ATOM 856 O O . GLU A 1 104 ? -5.575 9.468 -9.346 1.00 91.19 104 GLU A O 1
ATOM 861 N N . ASN A 1 105 ? -6.577 10.709 -10.930 1.00 89.50 105 ASN A N 1
ATOM 862 C CA . ASN A 1 105 ? -7.917 10.180 -10.666 1.00 89.50 105 ASN A CA 1
ATOM 863 C C . ASN A 1 105 ? -8.004 8.670 -10.922 1.00 89.50 105 ASN A C 1
ATOM 865 O O . ASN A 1 105 ? -8.645 7.971 -10.139 1.00 89.50 105 ASN A O 1
ATOM 869 N N . ASP A 1 106 ? -7.332 8.170 -11.960 1.00 92.56 106 ASP A N 1
ATOM 870 C CA . ASP A 1 106 ? -7.347 6.751 -12.328 1.00 92.56 106 ASP A CA 1
ATOM 871 C C . ASP A 1 106 ? -6.681 5.888 -11.245 1.00 92.56 106 ASP A C 1
ATOM 873 O O . ASP A 1 106 ? -7.229 4.864 -10.831 1.00 92.56 106 ASP A O 1
ATOM 877 N N . ASP A 1 107 ? -5.545 6.342 -10.707 1.00 93.25 107 ASP A N 1
ATOM 878 C CA . ASP A 1 107 ? -4.863 5.698 -9.580 1.00 93.25 107 ASP A CA 1
ATOM 879 C C . ASP A 1 107 ? -5.733 5.705 -8.315 1.00 93.25 107 ASP A C 1
ATOM 881 O O . ASP A 1 107 ? -5.832 4.700 -7.600 1.00 93.25 107 ASP A O 1
ATOM 885 N N . LEU A 1 108 ? -6.400 6.829 -8.038 1.00 92.88 108 LEU A N 1
ATOM 886 C CA . LEU A 1 108 ? -7.305 6.955 -6.901 1.00 92.88 108 LEU A CA 1
ATOM 887 C C . LEU A 1 108 ? -8.523 6.031 -7.030 1.00 92.88 108 LEU A C 1
ATOM 889 O O . LEU A 1 108 ? -8.912 5.381 -6.055 1.00 92.88 108 LEU A O 1
ATOM 893 N N . GLU A 1 109 ? -9.147 5.982 -8.204 1.00 93.38 109 GLU A N 1
ATOM 894 C CA . GLU A 1 109 ? -10.297 5.123 -8.478 1.00 93.38 109 GLU A CA 1
ATOM 895 C C . GLU A 1 109 ? -9.906 3.649 -8.399 1.00 93.38 109 GLU A C 1
ATOM 897 O O . GLU A 1 109 ? -10.583 2.857 -7.734 1.00 93.38 109 GLU A O 1
ATOM 902 N N . TYR A 1 110 ? -8.765 3.286 -8.984 1.00 92.81 110 TYR A N 1
ATOM 903 C CA . TYR A 1 110 ? -8.212 1.948 -8.853 1.00 92.81 110 TYR A CA 1
ATOM 904 C C . TYR A 1 110 ? -8.005 1.573 -7.382 1.00 92.81 110 TYR A C 1
ATOM 906 O O . TYR A 1 110 ? -8.451 0.509 -6.950 1.00 92.81 110 TYR A O 1
ATOM 914 N N . LEU A 1 111 ? -7.400 2.451 -6.578 1.00 92.62 111 LEU A N 1
ATOM 915 C CA . LEU A 1 111 ? -7.152 2.178 -5.165 1.00 92.62 111 LEU A CA 1
ATOM 916 C C . LEU A 1 111 ? -8.453 1.996 -4.369 1.00 92.62 111 LEU A C 1
ATOM 918 O O . LEU A 1 111 ? -8.561 1.040 -3.597 1.00 92.62 111 LEU A O 1
ATOM 922 N N . LYS A 1 112 ? -9.455 2.858 -4.594 1.00 91.94 112 LYS A N 1
ATOM 923 C CA . LYS A 1 112 ? -10.792 2.763 -3.974 1.00 91.94 112 LYS A CA 1
ATOM 924 C C . LYS A 1 112 ? -11.494 1.439 -4.278 1.00 91.94 112 LYS A C 1
ATOM 926 O O . LYS A 1 112 ? -12.256 0.947 -3.450 1.00 91.94 112 LYS A O 1
ATOM 931 N N . ASN A 1 113 ? -11.231 0.851 -5.444 1.00 91.38 113 ASN A N 1
ATOM 932 C CA . ASN A 1 113 ? -11.785 -0.447 -5.824 1.00 91.38 113 ASN A CA 1
ATOM 933 C C . ASN A 1 113 ? -11.112 -1.631 -5.109 1.00 91.38 113 ASN A C 1
ATOM 935 O O . ASN A 1 113 ? -11.676 -2.731 -5.078 1.00 91.38 113 ASN A O 1
ATOM 939 N N . ILE A 1 114 ? -9.918 -1.431 -4.542 1.00 91.38 114 ILE A N 1
ATOM 940 C CA . ILE A 1 114 ? -9.146 -2.481 -3.871 1.00 91.38 114 ILE A CA 1
ATOM 941 C C . ILE A 1 114 ? -9.242 -2.379 -2.349 1.00 91.38 114 ILE A C 1
ATOM 943 O O . ILE A 1 114 ? -9.398 -3.416 -1.709 1.00 91.38 114 ILE A O 1
ATOM 947 N N . ILE A 1 115 ? -9.150 -1.181 -1.767 1.00 91.50 115 ILE A N 1
ATOM 948 C CA . ILE A 1 115 ? -9.115 -0.985 -0.310 1.00 91.50 115 ILE A CA 1
ATOM 949 C C . ILE A 1 115 ? -10.098 0.086 0.165 1.00 91.50 115 ILE A C 1
ATOM 951 O O . ILE A 1 115 ? -10.442 1.015 -0.564 1.00 91.50 115 ILE A O 1
ATOM 955 N N . GLU A 1 116 ? -10.501 -0.006 1.434 1.00 90.81 116 GLU A N 1
ATOM 956 C CA . GLU A 1 116 ? -11.211 1.087 2.099 1.00 90.81 116 GLU A CA 1
ATOM 957 C C . GLU A 1 116 ? -10.222 2.187 2.509 1.00 90.81 116 GLU A C 1
ATOM 959 O O . GLU A 1 116 ? -9.260 1.933 3.236 1.00 90.81 116 GLU A O 1
ATOM 964 N N . ILE A 1 117 ? -10.478 3.415 2.052 1.00 91.00 117 ILE A N 1
ATOM 965 C CA . ILE A 1 117 ? -9.723 4.606 2.457 1.00 91.00 117 ILE A CA 1
ATOM 966 C C . ILE A 1 117 ? -10.353 5.182 3.740 1.00 91.00 117 ILE A C 1
ATOM 968 O O . ILE A 1 117 ? -11.585 5.257 3.819 1.00 91.00 117 ILE A O 1
ATOM 972 N N . PRO A 1 118 ? -9.555 5.619 4.734 1.00 90.94 118 PRO A N 1
ATOM 973 C CA . PRO A 1 118 ? -10.064 6.255 5.944 1.00 90.94 118 PRO A CA 1
ATOM 974 C C . PRO A 1 118 ? -11.001 7.430 5.646 1.00 90.94 118 PRO A C 1
ATOM 976 O O . PRO A 1 118 ? -10.647 8.370 4.938 1.00 90.94 118 PRO A O 1
ATOM 979 N N . LYS A 1 119 ? -12.202 7.391 6.229 1.00 88.44 119 LYS A N 1
ATOM 980 C CA . LYS A 1 119 ? -13.253 8.403 6.044 1.00 88.44 119 LYS A CA 1
ATOM 981 C C . LYS A 1 119 ? -13.098 9.538 7.054 1.00 88.44 119 LYS A C 1
ATOM 983 O O . LYS A 1 119 ? -13.946 9.723 7.922 1.00 88.44 119 LYS A O 1
ATOM 988 N N . ASN A 1 120 ? -11.995 10.271 6.968 1.00 90.50 120 ASN A N 1
ATOM 989 C CA . ASN A 1 120 ? -11.758 11.465 7.779 1.00 90.50 120 ASN A CA 1
ATOM 990 C C . ASN A 1 120 ? -11.463 12.682 6.895 1.00 90.50 120 ASN A C 1
ATOM 992 O O . ASN A 1 120 ? -11.194 12.554 5.701 1.00 90.50 120 ASN A O 1
ATOM 996 N N . GLU A 1 121 ? -11.514 13.869 7.498 1.00 90.75 121 GLU A N 1
ATOM 997 C CA . GLU A 1 121 ? -11.349 15.140 6.787 1.00 90.75 121 GLU A CA 1
ATOM 998 C C . GLU A 1 121 ? -10.021 15.227 6.018 1.00 90.75 121 GLU A C 1
ATOM 1000 O O . GLU A 1 121 ? -9.992 15.726 4.896 1.00 90.75 121 GLU A O 1
ATOM 1005 N N . ILE A 1 122 ? -8.935 14.693 6.579 1.00 91.31 122 ILE A N 1
ATOM 1006 C CA . ILE A 1 122 ? -7.594 14.783 5.995 1.00 91.31 122 ILE A CA 1
ATOM 1007 C C . ILE A 1 122 ? -7.520 13.997 4.678 1.00 91.31 122 ILE A C 1
ATOM 1009 O O . ILE A 1 122 ? -7.089 14.542 3.662 1.00 91.31 122 ILE A O 1
ATOM 1013 N N . PHE A 1 123 ? -7.973 12.740 4.664 1.00 92.12 123 PHE A N 1
ATOM 1014 C CA . PHE A 1 123 ? -7.990 11.933 3.438 1.00 92.12 123 PHE A CA 1
ATOM 1015 C C . PHE A 1 123 ? -9.048 12.425 2.450 1.00 92.12 123 PHE A C 1
ATOM 1017 O O . PHE A 1 123 ? -8.793 12.424 1.248 1.00 92.12 123 PHE A O 1
ATOM 1024 N N . ASN A 1 124 ? -10.195 12.912 2.933 1.00 90.31 124 ASN A N 1
ATOM 1025 C CA . ASN A 1 124 ? -11.213 13.512 2.073 1.00 90.31 124 ASN A CA 1
ATOM 1026 C C . ASN A 1 124 ? -10.663 14.721 1.311 1.00 90.31 124 ASN A C 1
ATOM 1028 O O . ASN A 1 124 ? -10.866 14.798 0.106 1.00 90.31 124 ASN A O 1
ATOM 1032 N N . LYS A 1 125 ? -9.903 15.604 1.971 1.00 89.44 125 LYS A N 1
ATOM 1033 C CA . LYS A 1 125 ? -9.269 16.758 1.320 1.00 89.44 125 LYS A CA 1
ATOM 1034 C C . LYS A 1 125 ? -8.308 16.348 0.204 1.00 89.44 125 LYS A C 1
ATOM 1036 O O . LYS A 1 125 ? -8.338 16.958 -0.861 1.00 89.44 125 LYS A O 1
ATOM 1041 N N . ILE A 1 126 ? -7.518 15.287 0.404 1.00 89.25 126 ILE A N 1
ATOM 1042 C CA . ILE A 1 126 ? -6.679 14.714 -0.664 1.00 89.25 126 ILE A CA 1
ATOM 1043 C C . ILE A 1 126 ? -7.541 14.181 -1.813 1.00 89.25 126 ILE A C 1
ATOM 1045 O O . ILE A 1 126 ? -7.289 14.506 -2.965 1.00 89.25 126 ILE A O 1
ATOM 1049 N N . ILE A 1 127 ? -8.590 13.414 -1.506 1.00 87.69 127 ILE A N 1
ATOM 1050 C CA . ILE A 1 127 ? -9.491 12.815 -2.504 1.00 87.69 127 ILE A CA 1
ATOM 1051 C C . ILE A 1 127 ? -10.206 13.873 -3.351 1.00 87.69 127 ILE A C 1
ATOM 1053 O O . ILE A 1 127 ? -10.428 13.659 -4.538 1.00 87.69 127 ILE A O 1
ATOM 1057 N N . THR A 1 128 ? -10.615 14.986 -2.745 1.00 85.31 128 THR A N 1
ATOM 1058 C CA . THR A 1 128 ? -11.355 16.054 -3.426 1.00 85.31 128 THR A CA 1
ATOM 1059 C C . THR A 1 128 ? -10.447 17.137 -4.005 1.00 85.31 128 THR A C 1
ATOM 1061 O O . THR A 1 128 ? -10.964 18.145 -4.480 1.00 85.31 128 THR A O 1
ATOM 1064 N N . ASN A 1 129 ? -9.118 16.979 -3.925 1.00 72.94 129 ASN A N 1
ATOM 1065 C CA . ASN A 1 129 ? -8.135 18.017 -4.256 1.00 72.94 129 ASN A CA 1
ATOM 1066 C C . ASN A 1 129 ? -8.424 19.369 -3.569 1.00 72.94 129 ASN A C 1
ATOM 1068 O O . ASN A 1 129 ? -8.181 20.439 -4.122 1.00 72.94 129 ASN A O 1
ATOM 1072 N N . GLN A 1 130 ? -8.963 19.327 -2.347 1.00 59.81 130 GLN A N 1
ATOM 1073 C CA . GLN A 1 130 ? -9.225 20.518 -1.542 1.00 59.81 130 GLN A CA 1
ATOM 1074 C C . GLN A 1 130 ? -8.009 20.810 -0.651 1.00 59.81 130 GLN A C 1
ATOM 1076 O O . GLN A 1 130 ? -7.394 19.908 -0.078 1.00 59.81 130 GLN A O 1
ATOM 1081 N N . ILE A 1 131 ? -7.627 22.086 -0.559 1.00 52.47 131 ILE A N 1
ATOM 1082 C CA . ILE A 1 131 ? -6.453 22.537 0.203 1.00 52.47 131 ILE A CA 1
ATOM 1083 C C . ILE A 1 131 ? -6.680 22.254 1.707 1.00 52.47 131 ILE A C 1
ATOM 1085 O O . ILE A 1 131 ? -7.801 22.390 2.200 1.00 52.47 131 ILE A O 1
ATOM 1089 N N . LEU A 1 132 ? -5.626 21.796 2.409 1.00 55.22 132 LEU A N 1
ATOM 1090 C CA . LEU A 1 132 ? -5.637 21.597 3.871 1.00 55.22 132 LEU A CA 1
ATOM 1091 C C . LEU A 1 132 ? -5.427 22.928 4.573 1.00 55.22 132 LEU A C 1
ATOM 1093 O O . LEU A 1 132 ? -4.492 23.635 4.138 1.00 55.22 132 LEU A O 1
#

Secondary structure (DSSP, 8-state):
-TT--HHHHHHHHHHHHHH-TT-HHHHHHHHHHHTTTS-GGGS-HHHHHHHHHHHHHHHHH---HHHHHHHHHHIIIIIITTTPPPPSSPHHHHHHHHHHH---HHHHHHHHHHSPPP-SHHHHHHHTT---

Foldseek 3Di:
DVVLPLVVLLVVLVVVCVVPVLPLVSLQSNLLSLCSLPALQPDDPVSLVSSVVSLVSSCVSPNALLSLQVVLQNQCSHAVVVVHDGDPVGSVVSLVSNVVRPDDPVSVVVSVVRYDGDPDPSVVCSNVVHDD

Radius of gyration: 13.94 Å; chains: 1; bounding box: 27×38×32 Å

Sequence (132 aa):
MNLKNYPIATKLLEKEIENNPINADAYYYCALSLTNGKRIKSLPFSIIKKIKNYLNTAIELNETSKFYFLAAIINYDFFQENGMLLPEPNYNFLLLKVKEFNLENDDLEYLKNIIEIPKNEIFNKIITNQIL